Protein AF-A0A969BSC7-F1 (afdb_monomer)

Mean predicted aligned error: 14.36 Å

Secondary structure (DSSP, 8-state):
--------TTTTHHHHHHTT--SSSEEEEEETTEEEEEEEB---HHHHHHHHHHHHTT------S-------------TT-PPS-------

Nearest PDB structures (foldseek):
  3die-assembly1_B  TM=9.247E-01  e=1.707E-02  Staphylococcus aureus
  5hr1-assembly7_G  TM=8.832E-01  e=1.129E-01  Escherichia coli O157:H7
  7q3j-assembly2_B  TM=9.148E-01  e=2.071E-01  synthetic construct
  1v98-assembly2_B-3  TM=8.290E-01  e=1.055E-01  Thermus thermophilus HB8
  6mos-assembly1_A  TM=8.910E-01  e=6.521E-01  Thermosipho africanus TCF52B

Structure (mmCIF, N/CA/C/O backbone):
data_AF-A0A969BSC7-F1
#
_entry.id   AF-A0A969BSC7-F1
#
loop_
_atom_site.group_PDB
_atom_site.id
_atom_site.type_symbol
_atom_site.label_atom_id
_atom_site.label_alt_id
_atom_site.label_comp_id
_atom_site.label_asym_id
_atom_site.label_entity_id
_atom_site.label_seq_id
_atom_site.pdbx_PDB_ins_code
_atom_site.Cartn_x
_atom_site.Cartn_y
_atom_site.Cartn_z
_atom_site.occupancy
_atom_site.B_iso_or_equiv
_atom_site.auth_seq_id
_atom_site.auth_comp_id
_atom_site.auth_asym_id
_atom_site.auth_atom_id
_atom_site.pdbx_PDB_model_num
ATOM 1 N N . MET A 1 1 ? -7.126 -6.033 13.550 1.00 82.31 1 MET A N 1
ATOM 2 C CA . MET A 1 1 ? -5.684 -6.322 13.362 1.00 82.31 1 MET A CA 1
ATOM 3 C C . MET A 1 1 ? -5.266 -5.783 12.003 1.00 82.31 1 MET A C 1
ATOM 5 O O . MET A 1 1 ? -6.072 -5.864 11.085 1.00 82.31 1 MET A O 1
ATOM 9 N N . VAL A 1 2 ? -4.074 -5.198 11.884 1.00 91.56 2 VAL A N 1
ATOM 10 C CA . VAL A 1 2 ? -3.544 -4.664 10.618 1.00 91.56 2 VAL A CA 1
ATOM 11 C C . VAL A 1 2 ? -2.333 -5.497 10.217 1.00 91.56 2 VAL A C 1
ATOM 13 O O . VAL A 1 2 ? -1.480 -5.771 11.058 1.00 91.56 2 VAL A O 1
ATOM 16 N N . TYR A 1 3 ? -2.268 -5.889 8.947 1.00 94.56 3 TYR A N 1
ATOM 17 C CA . TYR A 1 3 ? -1.129 -6.594 8.367 1.00 94.56 3 TYR A CA 1
ATOM 18 C C . TYR A 1 3 ? -0.442 -5.692 7.351 1.00 94.56 3 TYR A C 1
ATOM 20 O O . TYR A 1 3 ? -1.107 -5.029 6.556 1.00 94.56 3 TYR A O 1
ATOM 28 N N . VAL A 1 4 ? 0.888 -5.692 7.370 1.00 95.00 4 VAL A N 1
ATOM 29 C CA . VAL A 1 4 ? 1.714 -4.963 6.407 1.00 95.00 4 VAL A CA 1
ATOM 30 C C . VAL A 1 4 ? 2.576 -5.978 5.675 1.00 95.00 4 VAL A C 1
ATOM 32 O O . VAL A 1 4 ? 3.218 -6.820 6.298 1.00 95.00 4 VAL A O 1
ATOM 35 N N . GLY A 1 5 ? 2.570 -5.906 4.348 1.00 95.50 5 GLY A N 1
ATOM 36 C CA . GLY A 1 5 ? 3.339 -6.793 3.488 1.00 95.50 5 GLY A CA 1
ATOM 37 C C . GLY A 1 5 ? 3.990 -6.017 2.355 1.00 95.50 5 GLY A C 1
ATOM 38 O O . G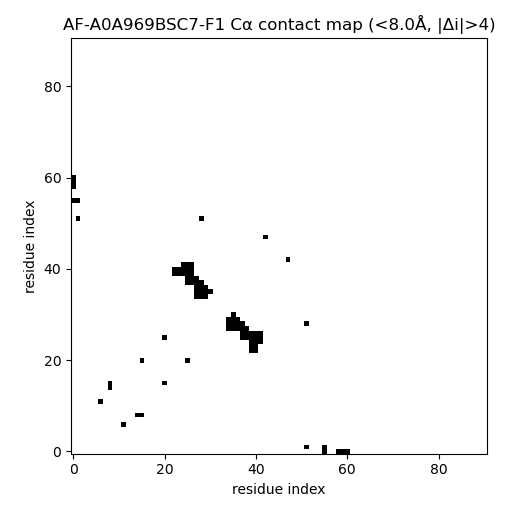LY A 1 5 ? 3.468 -4.999 1.903 1.00 95.50 5 GLY A O 1
ATOM 39 N N . LYS A 1 6 ? 5.132 -6.522 1.890 1.00 95.75 6 LYS A N 1
ATOM 40 C CA . LYS A 1 6 ? 5.794 -6.065 0.669 1.00 95.75 6 LYS A CA 1
ATOM 41 C C . LYS A 1 6 ? 5.701 -7.177 -0.363 1.00 95.75 6 LYS A C 1
ATOM 43 O O . LYS A 1 6 ? 5.989 -8.327 -0.045 1.00 95.75 6 LYS A O 1
ATOM 48 N N . ILE A 1 7 ? 5.331 -6.820 -1.583 1.00 95.81 7 ILE A N 1
ATOM 49 C CA . ILE A 1 7 ? 5.240 -7.752 -2.704 1.00 95.81 7 ILE A CA 1
ATOM 50 C C . ILE A 1 7 ? 6.280 -7.340 -3.738 1.00 95.81 7 ILE A C 1
ATOM 52 O O . ILE A 1 7 ? 6.349 -6.174 -4.120 1.00 95.81 7 ILE A O 1
ATOM 56 N N . ASP A 1 8 ? 7.085 -8.304 -4.173 1.00 96.12 8 ASP A N 1
ATOM 57 C CA . ASP A 1 8 ? 7.930 -8.161 -5.352 1.00 96.12 8 ASP A CA 1
ATOM 58 C C . ASP A 1 8 ? 7.089 -8.469 -6.598 1.00 96.12 8 ASP A C 1
ATOM 60 O O . ASP A 1 8 ? 6.630 -9.596 -6.800 1.00 96.12 8 ASP A O 1
ATOM 64 N N . ILE A 1 9 ? 6.850 -7.445 -7.416 1.00 94.94 9 ILE A N 1
ATOM 65 C CA . ILE A 1 9 ? 5.992 -7.553 -8.598 1.00 94.94 9 ILE A CA 1
ATOM 66 C C . ILE A 1 9 ? 6.664 -8.280 -9.766 1.00 94.94 9 ILE A C 1
ATOM 68 O O . ILE A 1 9 ? 5.959 -8.762 -10.651 1.00 94.94 9 ILE A O 1
ATOM 72 N N . GLU A 1 10 ? 7.995 -8.385 -9.773 1.00 93.56 10 GLU A N 1
ATOM 73 C CA . GLU A 1 10 ? 8.718 -9.138 -10.800 1.00 93.56 10 GLU A CA 1
ATOM 74 C C . GLU A 1 10 ? 8.503 -10.639 -10.592 1.00 93.56 10 GLU A C 1
ATOM 76 O O . GLU A 1 10 ? 8.276 -11.381 -11.548 1.00 93.56 10 GLU A O 1
ATOM 81 N N . GLN A 1 11 ? 8.475 -11.071 -9.329 1.00 97.31 11 GLN A N 1
ATOM 82 C CA . GLN A 1 11 ? 8.187 -12.456 -8.948 1.00 97.31 11 GLN A CA 1
ATOM 83 C C . GLN A 1 11 ? 6.683 -12.773 -8.967 1.00 97.31 11 GLN A C 1
ATOM 85 O O . GLN A 1 11 ? 6.293 -13.906 -9.237 1.00 97.31 11 GLN A O 1
ATOM 90 N N . ALA A 1 12 ? 5.825 -11.779 -8.725 1.00 95.56 12 ALA A N 1
ATOM 91 C CA . ALA A 1 12 ? 4.368 -11.922 -8.695 1.00 95.56 12 ALA A CA 1
ATOM 92 C C . ALA A 1 12 ? 3.685 -11.265 -9.912 1.00 95.56 12 ALA A C 1
ATOM 94 O O . ALA A 1 12 ? 2.716 -10.515 -9.769 1.00 95.56 12 ALA A O 1
ATOM 95 N N . ARG A 1 13 ? 4.180 -11.541 -11.125 1.00 95.06 13 ARG A N 1
ATOM 96 C CA . ARG A 1 13 ? 3.751 -10.849 -12.355 1.00 95.06 13 ARG A CA 1
ATOM 97 C C . ARG A 1 13 ? 2.246 -10.926 -12.625 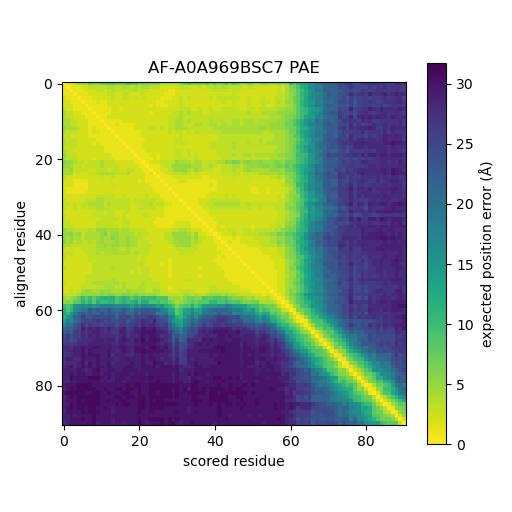1.00 95.06 13 ARG A C 1
ATOM 99 O O . ARG A 1 13 ? 1.643 -9.922 -12.995 1.00 95.06 13 ARG A O 1
ATOM 106 N N . GLU A 1 14 ? 1.630 -12.092 -12.439 1.00 96.62 14 GLU A N 1
ATOM 107 C CA . GLU A 1 14 ? 0.183 -12.268 -12.645 1.00 96.62 14 GLU A CA 1
ATOM 108 C C . GLU A 1 14 ? -0.633 -11.392 -11.694 1.00 96.62 14 GLU A C 1
ATOM 110 O O . GLU A 1 14 ? -1.574 -10.721 -12.119 1.00 96.62 14 GLU A O 1
ATOM 115 N N . LEU A 1 15 ? -0.223 -11.330 -10.424 1.00 94.81 15 LEU A N 1
ATOM 116 C CA . LEU A 1 15 ? -0.841 -10.462 -9.430 1.00 94.81 15 LEU A CA 1
ATOM 117 C C . LEU A 1 15 ? -0.661 -8.992 -9.814 1.00 94.81 15 LEU A C 1
ATOM 119 O O . LEU A 1 15 ? -1.624 -8.234 -9.759 1.00 94.81 15 LEU A O 1
ATOM 123 N N . ALA A 1 16 ? 0.537 -8.590 -10.240 1.00 94.62 16 ALA A N 1
ATOM 124 C CA . ALA A 1 16 ? 0.811 -7.219 -10.657 1.00 94.62 16 ALA A CA 1
ATOM 125 C C . ALA A 1 16 ? -0.085 -6.785 -11.830 1.00 94.62 16 ALA A C 1
ATOM 127 O O . ALA A 1 16 ? -0.661 -5.699 -11.788 1.00 94.62 16 ALA A O 1
ATOM 128 N N . VAL A 1 17 ? -0.277 -7.655 -12.831 1.00 95.75 17 VAL A N 1
ATOM 129 C CA . VAL A 1 17 ? -1.184 -7.405 -13.965 1.00 95.75 17 VAL A CA 1
ATOM 130 C C . VAL A 1 17 ? -2.642 -7.367 -13.514 1.00 95.75 17 VAL A C 1
ATOM 132 O O . VAL A 1 17 ? -3.342 -6.405 -13.820 1.00 95.75 17 VAL A O 1
ATOM 135 N N . ALA A 1 18 ? -3.101 -8.366 -12.754 1.00 95.88 18 ALA A N 1
ATOM 136 C CA . ALA A 1 18 ? -4.483 -8.442 -12.272 1.00 95.88 18 ALA A CA 1
ATOM 137 C C . ALA A 1 18 ? -4.859 -7.239 -11.396 1.00 95.88 18 ALA A C 1
ATOM 139 O O . ALA A 1 18 ? -5.994 -6.769 -11.407 1.00 95.88 18 ALA A O 1
ATOM 140 N N . GLN A 1 19 ? -3.888 -6.722 -10.650 1.00 94.69 19 GLN A N 1
ATOM 141 C CA . GLN A 1 19 ? -4.042 -5.550 -9.806 1.00 94.69 19 GLN A CA 1
ATOM 142 C C . GLN A 1 19 ? -3.777 -4.239 -10.570 1.00 94.69 19 GLN A C 1
ATOM 144 O O . GLN A 1 19 ? -4.008 -3.159 -10.027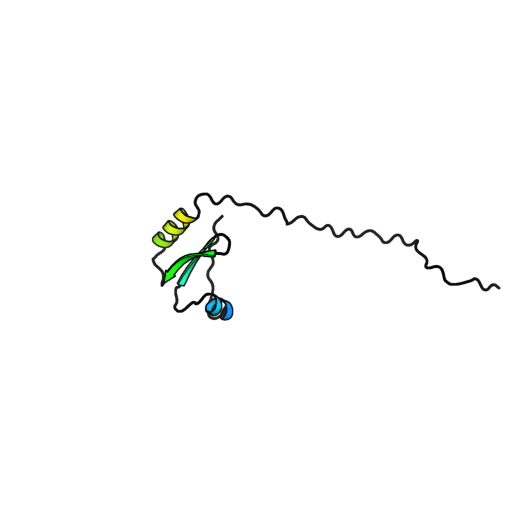 1.00 94.69 19 GLN A O 1
ATOM 149 N N . GLY A 1 20 ? -3.321 -4.283 -11.822 1.00 94.69 20 GLY A N 1
ATOM 150 C CA . GLY A 1 20 ? -3.031 -3.091 -12.620 1.00 94.69 20 GLY A CA 1
ATOM 151 C C . GLY A 1 20 ? -1.918 -2.231 -12.018 1.00 94.69 20 GLY A C 1
ATOM 152 O O . GLY A 1 20 ? -2.073 -1.018 -11.900 1.00 94.69 20 GLY A O 1
ATOM 153 N N . VAL A 1 21 ? -0.835 -2.850 -11.546 1.00 94.50 21 VAL A N 1
ATOM 154 C CA . VAL A 1 21 ? 0.373 -2.128 -11.122 1.00 94.50 21 VAL A CA 1
ATOM 155 C C . VAL A 1 21 ? 1.073 -1.595 -12.371 1.00 94.50 21 VAL A C 1
ATOM 157 O O . VAL A 1 21 ? 1.464 -2.369 -13.242 1.00 94.50 21 VAL A O 1
ATOM 160 N N . SER A 1 22 ? 1.214 -0.273 -12.470 1.00 91.56 22 SER A N 1
ATOM 161 C CA . SER A 1 22 ? 1.816 0.405 -13.627 1.00 91.56 22 SER A CA 1
ATOM 162 C C . SER A 1 22 ? 3.166 1.056 -13.324 1.00 91.56 22 SER A C 1
ATOM 164 O O . SER A 1 22 ? 3.934 1.330 -14.245 1.00 91.56 22 SER A O 1
ATOM 166 N N . SER A 1 23 ? 3.474 1.295 -12.050 1.00 91.88 23 SER A N 1
ATOM 167 C CA . SER A 1 23 ? 4.732 1.877 -11.592 1.00 91.88 23 SER A CA 1
ATOM 168 C C . SER A 1 23 ? 5.075 1.385 -10.187 1.00 91.88 23 SER A C 1
ATOM 170 O O . SER A 1 23 ? 4.228 0.840 -9.481 1.00 91.88 23 SER A O 1
ATOM 172 N N . ILE A 1 24 ? 6.335 1.564 -9.790 1.00 93.00 24 ILE A N 1
ATOM 173 C CA . ILE A 1 24 ? 6.803 1.310 -8.427 1.00 93.00 24 ILE A CA 1
ATOM 174 C C . ILE A 1 24 ? 7.482 2.565 -7.860 1.00 93.00 24 ILE A C 1
ATOM 176 O O . ILE A 1 24 ? 8.140 3.284 -8.617 1.00 93.00 24 ILE A O 1
ATOM 180 N N . PRO A 1 25 ? 7.373 2.822 -6.544 1.00 93.44 25 PRO A N 1
ATOM 181 C CA . PRO A 1 25 ? 6.543 2.093 -5.574 1.00 93.44 25 PRO A CA 1
ATOM 182 C C . PRO A 1 25 ? 5.029 2.347 -5.763 1.00 93.44 25 PRO A C 1
ATOM 184 O O . PRO A 1 25 ? 4.629 3.428 -6.175 1.00 93.44 25 PRO A O 1
ATOM 187 N N . ASP A 1 26 ? 4.190 1.355 -5.450 1.00 94.44 26 ASP A N 1
ATOM 188 C CA . ASP A 1 26 ? 2.715 1.433 -5.451 1.00 94.44 26 ASP A CA 1
ATOM 189 C C . ASP A 1 26 ? 2.230 0.871 -4.109 1.00 94.44 26 ASP A C 1
ATOM 191 O O . ASP A 1 26 ? 2.468 -0.301 -3.798 1.00 94.44 26 ASP A O 1
ATOM 195 N N . VAL A 1 27 ? 1.628 1.719 -3.272 1.00 96.56 27 VAL A N 1
ATOM 196 C CA . VAL A 1 27 ? 1.157 1.336 -1.933 1.00 96.56 27 VAL A CA 1
ATOM 197 C C . VAL A 1 27 ? -0.357 1.252 -1.951 1.00 96.56 27 VAL A C 1
ATOM 199 O O . VAL A 1 27 ? -1.038 2.193 -2.350 1.00 96.56 27 VAL A O 1
ATOM 202 N N . ARG A 1 28 ? -0.906 0.133 -1.480 1.00 96.00 28 ARG A N 1
ATOM 203 C CA . ARG A 1 28 ? -2.347 -0.135 -1.516 1.00 96.00 28 ARG A CA 1
ATOM 204 C C . ARG A 1 28 ? -2.838 -0.613 -0.170 1.00 96.00 28 ARG A C 1
ATOM 206 O O . ARG A 1 28 ? -2.171 -1.414 0.482 1.00 96.00 28 ARG A O 1
ATOM 213 N N . ILE A 1 29 ? -4.029 -0.162 0.205 1.00 96.12 29 ILE A N 1
ATOM 214 C CA . ILE A 1 29 ? -4.695 -0.582 1.434 1.00 96.12 29 ILE A CA 1
ATOM 215 C C . ILE A 1 29 ? -5.936 -1.377 1.052 1.00 96.12 29 ILE A C 1
ATOM 217 O O . ILE A 1 29 ? -6.783 -0.906 0.288 1.00 96.12 29 ILE A O 1
ATOM 221 N N . TYR A 1 30 ? -6.036 -2.583 1.603 1.00 95.56 30 TYR A N 1
ATOM 222 C CA . TYR A 1 30 ? -7.182 -3.463 1.430 1.00 95.56 30 TYR A CA 1
ATOM 223 C C . TYR A 1 30 ? -7.910 -3.642 2.760 1.00 95.56 30 TYR A C 1
ATOM 225 O O . TYR A 1 30 ? -7.279 -3.761 3.811 1.00 95.56 30 TYR A O 1
ATOM 233 N N . LYS A 1 31 ? -9.238 -3.685 2.701 1.00 93.12 31 LYS A N 1
ATOM 234 C CA . LYS A 1 31 ? -10.126 -4.002 3.819 1.00 93.12 31 LYS A CA 1
ATOM 235 C C . LYS A 1 31 ? -11.225 -4.920 3.298 1.00 93.12 31 LYS A C 1
ATOM 237 O O . LYS A 1 31 ? -11.788 -4.650 2.243 1.00 93.12 31 LYS A O 1
ATOM 242 N N . ASP A 1 32 ? -11.464 -6.030 3.992 1.00 91.25 32 ASP A N 1
ATOM 243 C CA . ASP A 1 32 ? -12.488 -7.024 3.636 1.00 91.25 32 ASP A CA 1
ATOM 244 C C . ASP A 1 32 ? -12.392 -7.502 2.170 1.00 91.25 32 ASP A C 1
ATOM 246 O O . ASP A 1 32 ? -13.380 -7.649 1.457 1.00 91.25 32 ASP A O 1
ATOM 250 N N . GLY A 1 33 ? -11.154 -7.697 1.694 1.00 92.06 33 GLY A N 1
ATOM 251 C CA . GLY A 1 33 ? -10.851 -8.125 0.323 1.00 92.06 33 GLY A CA 1
ATOM 252 C C . GLY A 1 33 ? -10.965 -7.032 -0.747 1.00 92.06 33 GLY A C 1
ATOM 253 O O . GLY A 1 33 ? -10.647 -7.287 -1.906 1.00 92.06 33 GLY A O 1
ATOM 254 N N . GLN A 1 34 ? -11.367 -5.811 -0.386 1.00 93.69 34 GLN A N 1
ATOM 255 C CA . GLN A 1 34 ? -11.528 -4.692 -1.313 1.00 93.69 34 GLN A CA 1
ATOM 256 C C . GLN A 1 34 ? -10.436 -3.640 -1.129 1.00 93.69 34 GLN A C 1
ATOM 258 O O . GLN A 1 34 ? -10.040 -3.325 -0.008 1.00 93.69 34 GLN A O 1
ATOM 263 N N . ARG A 1 35 ? -9.949 -3.066 -2.235 1.00 95.56 35 ARG A N 1
ATOM 264 C CA . ARG A 1 35 ? -9.000 -1.946 -2.198 1.00 95.56 35 ARG A CA 1
ATOM 265 C C . ARG A 1 35 ? -9.742 -0.675 -1.790 1.00 95.56 35 ARG A C 1
ATOM 267 O O . ARG A 1 35 ? -10.608 -0.216 -2.528 1.00 95.56 35 ARG A O 1
ATOM 274 N N . VAL A 1 36 ? -9.380 -0.114 -0.643 1.00 96.50 36 VAL A N 1
ATOM 275 C CA . VAL A 1 36 ? -10.020 1.084 -0.073 1.00 96.50 36 VAL A CA 1
ATOM 276 C C . VAL A 1 36 ? -9.173 2.342 -0.224 1.00 96.50 36 VAL A C 1
ATOM 278 O O . VAL A 1 36 ? -9.710 3.441 -0.143 1.00 96.50 36 VAL A O 1
ATOM 281 N N . ASP A 1 37 ? -7.868 2.195 -0.457 1.00 95.75 37 ASP A N 1
ATOM 282 C CA . ASP A 1 37 ? -6.975 3.323 -0.723 1.00 95.75 37 AS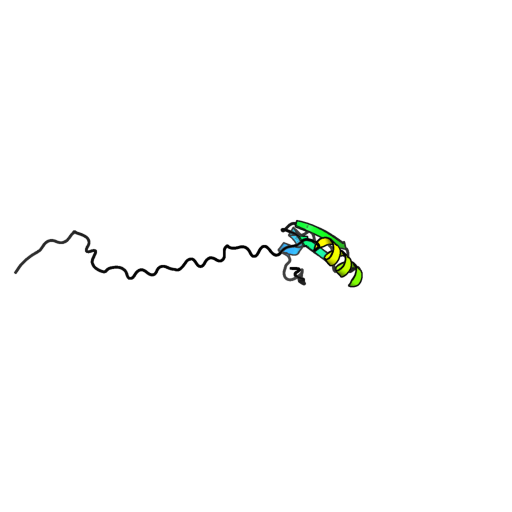P A CA 1
ATOM 283 C C . ASP A 1 37 ? -5.775 2.895 -1.584 1.00 95.75 37 ASP A C 1
ATOM 285 O O . ASP A 1 37 ? -5.410 1.711 -1.630 1.00 95.75 37 ASP A O 1
ATOM 289 N N . GLN A 1 38 ? -5.166 3.864 -2.266 1.00 95.44 38 GLN A N 1
ATOM 290 C CA . GLN A 1 38 ? -3.971 3.681 -3.082 1.00 95.44 38 GLN A CA 1
ATOM 291 C C . GLN A 1 38 ? -3.140 4.963 -3.133 1.00 95.44 38 GLN A C 1
ATOM 293 O O . GLN A 1 38 ? -3.655 6.051 -3.384 1.00 95.44 38 GLN A O 1
ATOM 298 N N . PHE A 1 39 ? -1.827 4.799 -3.016 1.00 94.56 39 PHE A N 1
ATOM 299 C CA . PHE A 1 39 ? -0.845 5.828 -3.306 1.00 94.56 39 PHE A CA 1
ATOM 300 C C . PHE A 1 39 ? -0.041 5.431 -4.542 1.00 94.56 39 PHE A C 1
ATOM 302 O O . PHE A 1 39 ? 0.577 4.365 -4.586 1.00 94.56 39 PHE A O 1
ATOM 309 N N . LEU A 1 40 ? -0.050 6.306 -5.548 1.00 89.94 40 LEU A N 1
ATOM 310 C CA . LEU A 1 40 ? 0.863 6.216 -6.681 1.00 89.94 40 LEU A CA 1
ATOM 311 C C . LEU A 1 40 ? 2.206 6.800 -6.233 1.00 89.94 40 LEU A C 1
ATOM 313 O O . LEU A 1 40 ? 2.316 8.008 -6.028 1.00 89.94 40 LEU A O 1
ATOM 317 N N . GLY A 1 41 ? 3.210 5.949 -6.042 1.00 90.88 41 GLY A N 1
ATOM 318 C CA . GLY A 1 41 ? 4.442 6.325 -5.353 1.00 90.88 41 GLY A CA 1
ATOM 319 C C . GLY A 1 41 ? 4.375 6.087 -3.842 1.00 90.88 41 GLY A C 1
ATOM 320 O O . GLY A 1 41 ? 3.389 5.590 -3.295 1.00 90.88 41 GLY A O 1
ATOM 321 N N . PHE A 1 42 ? 5.457 6.452 -3.151 1.00 92.00 42 PHE A N 1
ATOM 322 C CA . PHE A 1 42 ? 5.543 6.368 -1.698 1.00 92.00 42 PHE A CA 1
ATOM 323 C C . PHE A 1 42 ? 5.365 7.769 -1.101 1.00 92.00 42 PHE A C 1
ATOM 325 O O . PHE A 1 42 ? 6.233 8.617 -1.308 1.00 92.00 42 PHE A O 1
ATOM 332 N N . PRO A 1 43 ? 4.268 8.031 -0.369 1.00 92.31 43 PRO A N 1
ATOM 333 C CA . PRO A 1 43 ? 3.975 9.358 0.174 1.00 92.31 43 PRO A CA 1
ATOM 334 C C . PRO A 1 43 ? 4.772 9.682 1.450 1.00 92.31 43 PRO A C 1
ATOM 336 O O . PRO A 1 43 ? 4.632 10.775 1.989 1.00 92.31 43 PRO A O 1
ATOM 339 N N . GLY A 1 44 ? 5.583 8.743 1.947 1.00 96.00 44 GLY A N 1
ATOM 340 C CA . GLY A 1 44 ? 6.207 8.813 3.266 1.00 96.00 44 GLY A CA 1
ATOM 341 C C . GLY A 1 44 ? 5.455 7.984 4.308 1.00 96.00 44 GLY A C 1
ATOM 342 O O . GLY A 1 44 ? 4.290 7.628 4.129 1.00 96.00 44 GLY A O 1
ATOM 343 N N . GLU A 1 45 ? 6.145 7.650 5.396 1.00 95.69 45 GLU A N 1
ATOM 344 C CA . GLU A 1 45 ? 5.626 6.774 6.450 1.00 95.69 45 GLU A CA 1
ATOM 345 C C . GLU A 1 45 ? 4.417 7.386 7.169 1.00 95.69 45 GLU A C 1
ATOM 347 O O . GLU A 1 45 ? 3.386 6.726 7.291 1.00 95.69 45 GLU A O 1
ATOM 352 N N . ASP A 1 46 ? 4.503 8.663 7.549 1.00 97.25 46 ASP A N 1
ATOM 353 C CA . ASP A 1 46 ? 3.451 9.361 8.298 1.00 97.25 46 ASP A CA 1
ATOM 354 C C . ASP A 1 46 ? 2.103 9.338 7.571 1.00 97.25 46 ASP A C 1
ATOM 356 O O . ASP A 1 46 ? 1.072 9.030 8.167 1.00 97.25 46 ASP A O 1
ATOM 360 N N . ALA A 1 47 ? 2.113 9.580 6.257 1.00 95.25 47 ALA A N 1
ATOM 361 C CA . ALA A 1 47 ? 0.906 9.564 5.436 1.00 95.25 47 ALA A CA 1
ATOM 362 C C . ALA A 1 47 ? 0.267 8.164 5.372 1.00 95.25 47 ALA A C 1
ATOM 364 O O . ALA A 1 47 ? -0.958 8.025 5.398 1.00 95.25 47 ALA A O 1
ATOM 365 N N . VAL A 1 48 ? 1.086 7.109 5.309 1.00 95.56 48 VAL A N 1
ATOM 366 C CA . VAL A 1 48 ? 0.594 5.724 5.322 1.00 95.56 48 VAL A CA 1
ATOM 367 C C . VAL A 1 48 ? 0.023 5.374 6.698 1.00 95.56 48 VAL A C 1
ATOM 369 O O . VAL A 1 48 ? -1.069 4.805 6.782 1.00 95.56 48 VAL A O 1
ATOM 372 N N . LEU A 1 49 ? 0.717 5.746 7.777 1.00 95.44 49 LEU A N 1
ATOM 373 C CA . LEU A 1 49 ? 0.272 5.507 9.150 1.00 95.44 49 LEU A CA 1
ATOM 374 C C . LEU A 1 49 ? -1.033 6.242 9.472 1.00 95.44 49 LEU A C 1
ATOM 376 O O . LEU A 1 49 ? -1.927 5.654 10.083 1.00 95.44 49 LEU A O 1
ATOM 380 N N . GLU A 1 50 ? -1.185 7.487 9.018 1.00 96.25 50 GLU A N 1
ATOM 381 C CA . GLU A 1 50 ? -2.419 8.258 9.180 1.00 96.25 50 GLU A CA 1
ATOM 382 C C . GLU A 1 50 ? -3.606 7.546 8.515 1.00 96.25 50 GLU A C 1
ATOM 384 O O . GLU A 1 50 ? -4.651 7.345 9.144 1.00 96.25 50 GLU A O 1
ATOM 389 N N . LYS A 1 51 ? -3.441 7.076 7.270 1.00 95.44 51 LYS A N 1
ATOM 390 C CA . LYS A 1 51 ? -4.490 6.311 6.579 1.00 95.44 51 LYS A CA 1
ATOM 391 C C . LYS A 1 51 ? -4.835 5.019 7.298 1.00 95.44 51 LYS A C 1
ATOM 393 O O . LYS A 1 51 ? -6.017 4.727 7.484 1.00 95.44 51 LYS A O 1
ATOM 398 N N . ILE A 1 52 ? -3.830 4.256 7.725 1.00 94.81 52 ILE A N 1
ATOM 399 C CA . ILE A 1 52 ? -4.046 3.015 8.476 1.00 94.81 52 ILE A CA 1
ATOM 400 C C . ILE A 1 52 ? -4.817 3.308 9.765 1.00 94.81 52 ILE A C 1
ATOM 402 O O . ILE A 1 52 ? -5.794 2.617 10.054 1.00 94.81 52 ILE A O 1
ATOM 406 N N . SER A 1 53 ? -4.436 4.347 10.513 1.00 94.69 53 SER A N 1
ATOM 407 C CA . SER A 1 53 ? -5.131 4.779 11.730 1.00 94.69 53 SER A CA 1
ATOM 408 C C . SER A 1 53 ? -6.608 5.056 11.454 1.00 94.69 53 SER A C 1
ATOM 410 O O . SER A 1 53 ? -7.479 4.461 12.086 1.00 94.69 53 SER A O 1
ATOM 412 N N . ILE A 1 54 ? -6.910 5.870 10.440 1.00 94.62 54 ILE A N 1
ATOM 413 C CA . ILE A 1 54 ? -8.283 6.238 10.077 1.00 94.62 54 ILE A CA 1
ATOM 414 C C . ILE A 1 54 ? -9.114 5.013 9.678 1.00 94.62 54 ILE A C 1
ATOM 416 O O . ILE A 1 54 ? -10.247 4.878 10.151 1.00 94.62 54 ILE A O 1
ATOM 420 N N . LEU A 1 55 ? -8.562 4.144 8.824 1.00 93.50 55 LEU A N 1
ATOM 421 C CA . LEU A 1 55 ? -9.259 3.005 8.213 1.00 93.50 55 LEU A CA 1
ATOM 422 C C . LEU A 1 55 ? -9.404 1.798 9.152 1.00 93.50 55 LEU A C 1
ATOM 424 O O . LEU A 1 55 ? -10.334 0.996 8.992 1.00 93.50 55 LEU A O 1
ATOM 428 N N . SER A 1 56 ? -8.502 1.676 10.130 1.00 92.31 56 SER A N 1
ATOM 429 C CA . SER A 1 56 ? -8.509 0.594 11.119 1.00 92.31 56 SER A CA 1
ATOM 430 C C . SER A 1 56 ? -9.434 0.840 12.312 1.00 92.31 56 SER A C 1
ATOM 432 O O . SER A 1 56 ? -9.698 -0.089 13.081 1.00 92.31 56 SER A O 1
ATOM 434 N N . ARG A 1 57 ? -9.996 2.049 12.448 1.00 91.50 57 ARG A N 1
ATOM 435 C CA . ARG A 1 57 ? -11.000 2.346 13.479 1.00 91.50 57 ARG A CA 1
ATOM 436 C C . ARG A 1 57 ? -12.192 1.397 13.373 1.00 91.50 57 ARG A C 1
ATOM 438 O O . ARG A 1 57 ? -12.754 1.194 12.299 1.00 91.50 57 ARG A O 1
ATOM 445 N N . GLY A 1 58 ? -12.573 0.823 14.512 1.00 83.56 58 GLY A N 1
ATOM 446 C CA . GLY A 1 58 ? -13.707 -0.097 14.613 1.00 83.56 58 GLY A CA 1
ATOM 447 C C . GLY A 1 58 ? -13.464 -1.491 14.026 1.00 83.56 58 GLY A C 1
ATOM 448 O O . GLY A 1 58 ? -14.396 -2.290 14.012 1.00 83.56 58 GLY A O 1
ATOM 449 N N . ILE A 1 59 ? -12.246 -1.820 13.568 1.00 83.81 59 ILE A N 1
ATOM 450 C CA . ILE A 1 59 ? -11.914 -3.195 13.174 1.00 83.81 59 ILE A CA 1
ATOM 451 C C . ILE A 1 59 ? -11.790 -4.046 14.439 1.00 83.81 59 ILE A C 1
ATOM 453 O O . ILE A 1 59 ? -10.740 -4.087 15.086 1.00 83.81 59 ILE A O 1
ATOM 457 N N . THR A 1 60 ? -12.866 -4.756 14.761 1.00 69.19 60 THR A N 1
ATOM 458 C CA . THR A 1 60 ? -12.843 -5.855 15.727 1.00 69.19 60 THR A CA 1
ATOM 459 C C . THR A 1 60 ? -12.375 -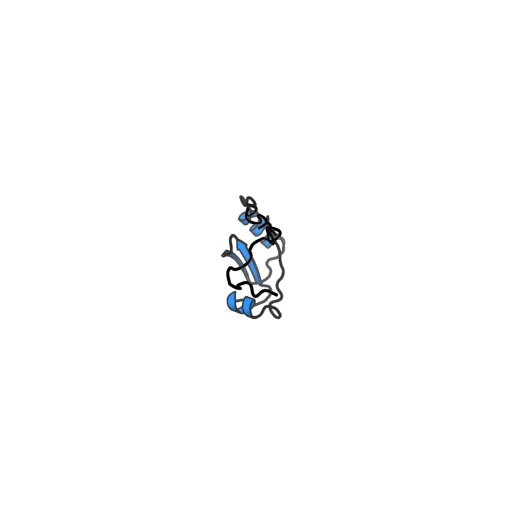7.100 14.987 1.00 69.19 60 THR A C 1
ATOM 461 O O . THR A 1 60 ? -12.866 -7.401 13.903 1.00 69.19 60 THR A O 1
ATOM 464 N N . ALA A 1 61 ? -11.369 -7.793 15.519 1.00 62.56 61 ALA A N 1
ATOM 465 C CA . ALA A 1 61 ? -10.931 -9.054 14.938 1.00 62.56 61 ALA A CA 1
ATOM 466 C C . ALA A 1 61 ? -12.016 -10.107 15.189 1.00 62.56 61 ALA A C 1
ATOM 468 O O . ALA A 1 61 ? -12.064 -10.705 16.261 1.00 62.56 61 ALA A O 1
ATOM 469 N N . GLU A 1 62 ? -12.887 -10.335 14.211 1.00 57.41 62 GLU A N 1
ATOM 470 C CA . GLU A 1 62 ? -13.631 -11.584 14.151 1.00 57.41 62 GLU A CA 1
ATOM 471 C C . GLU A 1 62 ? -12.620 -12.668 13.790 1.00 57.41 62 GLU A C 1
ATOM 473 O O . GLU A 1 62 ? -12.183 -12.795 12.647 1.00 57.41 62 GLU A O 1
ATOM 478 N N . ILE A 1 63 ? -12.158 -13.402 14.802 1.00 61.84 63 ILE A N 1
ATOM 479 C CA . ILE A 1 63 ? -11.429 -14.643 14.570 1.00 61.84 63 ILE A CA 1
ATOM 480 C C . ILE A 1 63 ? -12.442 -15.561 13.879 1.00 61.84 63 ILE A C 1
ATOM 482 O O . ILE A 1 63 ? -13.466 -15.865 14.499 1.00 61.84 63 ILE A O 1
ATOM 486 N N . PRO A 1 64 ? -12.227 -15.988 12.622 1.00 54.75 64 PRO A N 1
ATOM 487 C CA . PRO A 1 64 ? -13.151 -16.907 11.983 1.00 54.75 64 PRO A CA 1
ATOM 488 C C . PRO A 1 64 ? -13.197 -18.188 12.820 1.00 54.75 64 PRO A C 1
ATOM 490 O O . PRO A 1 64 ? -12.226 -18.942 12.885 1.00 54.75 64 PRO A O 1
ATOM 493 N N . ALA A 1 65 ? -14.333 -18.441 13.469 1.00 54.09 65 ALA A N 1
ATOM 494 C CA . ALA A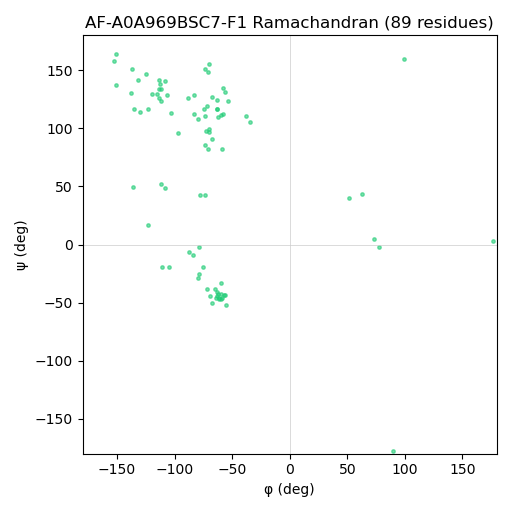 1 65 ? -14.607 -19.633 14.269 1.00 54.09 65 ALA A CA 1
ATOM 495 C C . ALA A 1 65 ? -14.838 -20.880 13.390 1.00 54.09 65 ALA A C 1
ATOM 497 O O . ALA A 1 65 ? -15.734 -21.676 13.647 1.00 54.09 65 ALA A O 1
ATOM 498 N N . THR A 1 66 ? -14.027 -21.058 12.343 1.00 46.06 66 THR A N 1
ATOM 499 C CA . THR A 1 66 ? -14.057 -22.249 11.481 1.00 46.06 66 THR A CA 1
ATOM 500 C C . THR A 1 66 ? -12.643 -22.739 11.178 1.00 46.06 66 THR A C 1
ATOM 502 O O . THR A 1 66 ? -12.270 -23.007 10.045 1.00 46.06 66 THR A O 1
ATOM 505 N N . ALA A 1 67 ? -11.843 -22.878 12.229 1.00 48.94 67 ALA A N 1
ATOM 506 C CA . ALA A 1 67 ? -10.846 -23.939 12.302 1.00 48.94 67 ALA A CA 1
ATOM 507 C C . ALA A 1 67 ? -11.284 -24.913 13.406 1.00 48.94 67 ALA A C 1
ATOM 509 O O . ALA A 1 67 ? -10.553 -25.184 14.354 1.00 48.94 67 ALA A O 1
ATOM 510 N N . GLN A 1 68 ? -12.535 -25.385 13.328 1.00 43.97 68 GLN A N 1
ATOM 511 C CA . GLN A 1 68 ? -12.925 -26.586 14.051 1.00 43.97 68 GLN A CA 1
ATOM 512 C C . GLN A 1 68 ? -12.296 -27.764 13.319 1.00 43.97 68 GLN A C 1
ATOM 514 O O . GLN A 1 68 ? -12.649 -28.082 12.186 1.00 43.97 68 GLN A O 1
ATOM 519 N N . SER A 1 69 ? -11.320 -28.360 13.988 1.00 51.88 69 SER A N 1
ATOM 520 C CA . SER A 1 69 ? -10.728 -29.651 13.703 1.00 51.88 69 SER A CA 1
ATOM 521 C C . SER A 1 69 ? -11.802 -30.639 13.243 1.00 51.88 69 SER A C 1
ATOM 523 O O . SER A 1 69 ? -12.624 -31.081 14.045 1.00 51.88 69 SER A O 1
ATOM 525 N N . THR A 1 70 ? -11.793 -31.032 11.968 1.00 39.84 70 THR A N 1
ATOM 526 C CA . THR A 1 70 ? -12.389 -32.312 11.586 1.00 39.84 70 THR A CA 1
ATOM 527 C C . THR A 1 70 ? -11.432 -33.386 12.069 1.00 39.84 70 THR A C 1
ATOM 529 O O . THR A 1 70 ? -10.514 -33.808 11.364 1.00 39.84 70 THR A O 1
ATOM 532 N N . ASP A 1 71 ? -11.632 -33.730 13.338 1.00 48.38 71 ASP A N 1
ATOM 533 C CA . ASP A 1 71 ? -11.274 -34.990 13.958 1.00 48.38 71 ASP A CA 1
ATOM 534 C C . ASP A 1 71 ? -11.456 -36.097 12.917 1.00 48.38 71 ASP A C 1
ATOM 536 O O . ASP A 1 71 ? -12.573 -36.437 12.514 1.00 48.38 71 ASP A O 1
ATOM 540 N N . SER A 1 72 ? -10.337 -36.597 12.394 1.00 50.69 72 SER A N 1
ATOM 541 C CA . SER A 1 72 ? -10.350 -37.835 11.638 1.00 50.69 72 SER A CA 1
ATOM 542 C C . SER A 1 72 ? -10.695 -38.903 12.655 1.00 50.69 72 SER A C 1
ATOM 544 O O . SER A 1 72 ? -9.816 -39.440 13.323 1.00 50.69 72 SER A O 1
ATOM 546 N N . SER A 1 73 ? -11.992 -39.166 12.797 1.00 53.25 73 SER A N 1
ATOM 547 C CA . SER A 1 73 ? -12.516 -40.347 13.456 1.00 53.25 73 SER A CA 1
ATOM 548 C C . SER A 1 73 ? -11.968 -41.561 12.705 1.00 53.25 73 SER A C 1
ATOM 550 O O . SER A 1 73 ? -12.611 -42.124 11.820 1.00 53.25 73 SER A O 1
ATOM 552 N N . VAL A 1 74 ? -10.734 -41.951 13.025 1.00 56.97 74 VAL A N 1
ATOM 553 C CA . VAL A 1 74 ? -10.208 -43.276 12.736 1.00 56.97 74 VAL A CA 1
ATOM 554 C C . VAL A 1 74 ? -10.956 -44.190 13.690 1.00 56.97 74 VAL A C 1
ATOM 556 O O . VAL A 1 74 ? -10.492 -44.508 14.782 1.00 56.97 74 VAL A O 1
ATOM 559 N N . ARG A 1 75 ? -12.176 -44.569 13.307 1.00 60.41 75 ARG A N 1
ATOM 560 C CA . ARG A 1 75 ? -12.814 -45.732 13.910 1.00 60.41 75 ARG A CA 1
ATOM 561 C C . ARG A 1 75 ? -11.940 -46.930 13.537 1.00 60.41 75 ARG A C 1
ATOM 563 O O . ARG A 1 75 ? -11.695 -47.125 12.343 1.00 60.41 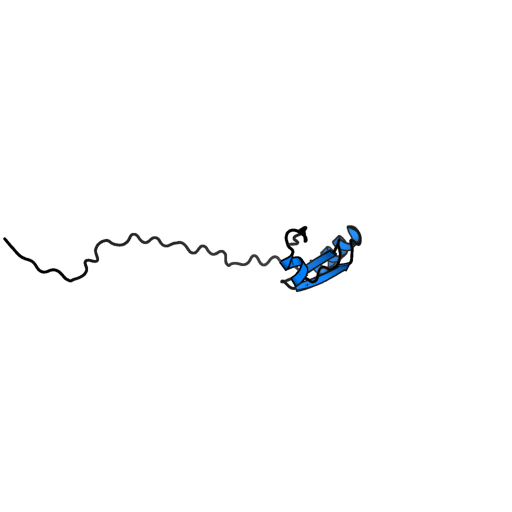75 ARG A O 1
ATOM 570 N N . PRO A 1 76 ? -11.450 -47.727 14.500 1.00 57.88 76 PRO A N 1
ATOM 571 C CA . PRO A 1 76 ? -10.962 -49.057 14.182 1.00 57.88 76 PRO A CA 1
ATOM 572 C C . PRO A 1 76 ? -12.082 -49.768 13.426 1.00 57.88 76 PRO A C 1
ATOM 574 O O . PRO A 1 76 ? -13.215 -49.816 13.896 1.00 57.88 76 PRO A O 1
ATOM 577 N N . LEU A 1 77 ? -11.786 -50.240 12.220 1.00 54.41 77 LEU A N 1
ATOM 578 C CA . LEU A 1 77 ? -12.706 -51.073 11.463 1.00 54.41 77 LEU A CA 1
ATOM 579 C C . LEU A 1 77 ? -13.015 -52.304 12.334 1.00 54.41 77 LEU A C 1
ATOM 581 O O . LEU A 1 7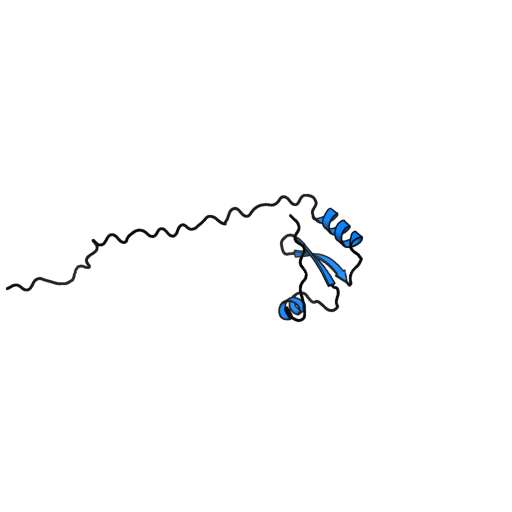7 ? -12.112 -53.104 12.593 1.00 54.41 77 LEU A O 1
ATOM 585 N N . ASP A 1 78 ? -14.250 -52.452 12.818 1.00 60.91 78 ASP A N 1
ATOM 586 C CA . ASP A 1 78 ? -14.670 -53.683 13.480 1.00 60.91 78 ASP A CA 1
ATOM 587 C C . ASP A 1 78 ? -14.583 -54.821 12.460 1.00 60.91 78 ASP A C 1
ATOM 589 O O . ASP A 1 78 ? -15.329 -54.903 11.486 1.00 60.91 78 ASP A O 1
ATOM 593 N N . LYS A 1 79 ? -13.609 -55.704 12.671 1.00 57.41 79 LYS A N 1
ATOM 594 C CA . LYS A 1 79 ? -13.220 -56.789 11.764 1.00 57.41 79 LYS A CA 1
ATOM 595 C C . LYS A 1 79 ? -14.182 -57.984 11.841 1.00 57.41 79 LYS A C 1
ATOM 597 O O . LYS A 1 79 ? -13.734 -59.124 11.879 1.00 57.41 79 LYS A O 1
ATOM 602 N N . ASN A 1 80 ? -15.489 -57.722 11.890 1.00 59.72 80 ASN A N 1
ATOM 603 C CA . ASN A 1 80 ? -16.544 -58.740 11.963 1.00 59.72 80 ASN A CA 1
ATOM 604 C C . ASN A 1 80 ? -17.577 -58.656 10.827 1.00 59.72 80 ASN A C 1
ATOM 606 O O . ASN A 1 80 ? -18.630 -59.287 10.893 1.00 59.72 80 ASN A O 1
ATOM 610 N N . GLU A 1 81 ? -17.258 -57.951 9.743 1.00 49.59 81 GLU A N 1
ATOM 611 C CA . GLU A 1 81 ? -18.027 -58.010 8.501 1.00 49.59 81 GLU A CA 1
ATOM 612 C C . GLU A 1 81 ? -17.373 -59.000 7.524 1.00 49.59 81 GLU A C 1
ATOM 614 O O . GLU A 1 81 ? -16.430 -58.679 6.803 1.00 49.59 81 GLU A O 1
ATOM 619 N N . MET A 1 82 ? -17.868 -60.242 7.510 1.00 63.06 82 MET A N 1
ATOM 620 C CA . MET A 1 82 ? -17.595 -61.194 6.428 1.00 63.06 82 MET A CA 1
ATOM 621 C C . MET A 1 82 ? -18.648 -61.030 5.318 1.00 63.06 82 MET A C 1
ATOM 623 O O . MET A 1 82 ? -19.842 -61.164 5.603 1.00 63.06 82 MET A O 1
ATOM 627 N N . PRO A 1 83 ? -18.264 -60.816 4.044 1.00 60.41 83 PRO A N 1
ATOM 628 C CA . PRO A 1 83 ? -19.211 -60.879 2.939 1.00 60.41 83 PRO A CA 1
ATOM 629 C C . PRO A 1 83 ? -19.711 -62.319 2.743 1.00 60.41 83 PRO A C 1
ATOM 631 O O . PRO A 1 83 ? -18.939 -63.271 2.610 1.00 60.41 83 PRO A O 1
ATOM 634 N N . LYS A 1 84 ? -21.039 -62.476 2.735 1.00 63.91 84 LYS A N 1
ATOM 635 C CA . LYS A 1 84 ? -21.735 -63.739 2.459 1.00 63.91 84 LYS A CA 1
ATOM 636 C C . LYS A 1 84 ? -21.419 -64.187 1.032 1.00 63.91 84 LYS A C 1
ATOM 638 O O . LYS A 1 84 ? -21.805 -63.500 0.091 1.00 63.91 84 LYS A O 1
ATOM 643 N N . GLY A 1 85 ? -20.763 -65.338 0.861 1.00 63.62 85 GLY A N 1
ATOM 644 C CA . GLY A 1 85 ? -20.511 -65.822 -0.498 1.00 63.62 85 GLY A CA 1
ATOM 645 C C . GLY A 1 85 ? -19.698 -67.093 -0.732 1.00 63.62 85 GLY A C 1
ATOM 646 O O . GLY A 1 85 ? -19.510 -67.414 -1.898 1.00 63.62 85 GLY A O 1
ATOM 647 N N . MET A 1 86 ? -19.234 -67.851 0.271 1.00 54.00 86 MET A N 1
ATOM 648 C CA . MET A 1 86 ? -18.553 -69.129 -0.010 1.00 54.00 86 MET A CA 1
ATOM 649 C C . MET A 1 86 ? -19.011 -70.270 0.903 1.00 54.00 86 MET A C 1
ATOM 651 O O . MET A 1 86 ? -18.875 -70.230 2.123 1.00 54.00 86 MET A O 1
ATOM 655 N N . GLN A 1 87 ? -19.605 -71.278 0.259 1.00 65.00 87 GLN A N 1
ATOM 656 C CA . GLN A 1 87 ? -20.136 -72.509 0.837 1.00 65.00 87 GLN A CA 1
ATOM 657 C C . GLN A 1 87 ? -19.023 -73.476 1.268 1.00 65.00 87 GLN A C 1
ATOM 659 O O . GLN A 1 87 ? -17.960 -73.555 0.655 1.00 65.00 87 GLN A O 1
ATOM 664 N N . LYS A 1 88 ? -19.334 -74.276 2.295 1.00 58.03 88 LYS A N 1
ATOM 665 C CA . LYS A 1 88 ? -18.555 -75.432 2.755 1.00 58.03 88 LYS A CA 1
ATOM 666 C C . LYS A 1 88 ? -18.376 -76.468 1.635 1.00 58.03 88 LYS A C 1
ATOM 668 O O . LYS A 1 88 ? -19.361 -76.895 1.038 1.00 58.03 88 LYS A O 1
ATOM 673 N N . ARG A 1 89 ? -17.157 -76.988 1.463 1.00 45.09 89 ARG A N 1
ATOM 674 C CA . ARG A 1 89 ? -16.919 -78.350 0.956 1.00 45.09 89 ARG A CA 1
ATOM 675 C C . ARG A 1 89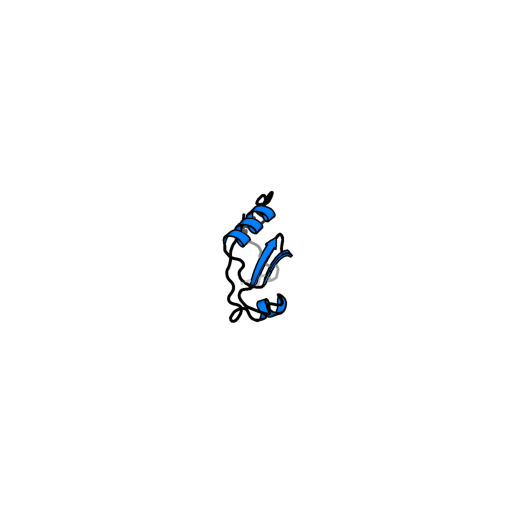 ? -16.086 -79.093 1.988 1.00 45.09 89 ARG A C 1
ATOM 677 O O . ARG A 1 89 ? -14.984 -78.664 2.305 1.00 45.09 89 ARG A O 1
ATOM 684 N N . GLY A 1 90 ? -16.675 -80.145 2.548 1.00 52.78 90 GLY A N 1
ATOM 685 C CA . GLY A 1 90 ? -16.012 -81.024 3.497 1.00 52.78 90 GLY A CA 1
ATOM 686 C C . GLY A 1 90 ? -14.938 -81.883 2.839 1.00 52.78 90 GLY A C 1
ATOM 687 O O . GLY A 1 90 ? -15.009 -82.175 1.643 1.00 52.78 90 GLY A O 1
ATOM 688 N N . LEU A 1 91 ? -13.979 -82.293 3.655 1.00 41.28 91 LEU A N 1
ATOM 689 C CA . LEU A 1 91 ? -13.783 -83.693 4.009 1.00 41.28 91 LEU A CA 1
ATOM 690 C C . LEU A 1 91 ? -13.259 -83.740 5.449 1.00 41.28 91 LEU A C 1
ATOM 692 O O . LEU A 1 91 ? -12.487 -82.818 5.795 1.00 41.28 91 LEU A O 1
#

Solvent-accessible surface area (backbone atoms only — not comparable to full-atom values): 6482 Å² total; per-residue (Å²): 113,88,86,86,85,87,82,63,50,84,84,37,46,70,58,29,59,78,67,64,64,86,64,82,53,64,45,75,41,71,55,96,93,38,81,76,48,76,38,92,34,80,86,52,68,67,60,52,51,52,51,49,55,67,71,51,61,89,58,70,72,76,74,74,90,75,79,71,76,79,72,79,79,77,66,78,76,75,92,78,80,75,83,89,82,81,83,90,78,88,132

Sequence (91 aa):
MVYVGKIDIEQARELAVAQGVSSIPDVRIYKDGQRVDQFLGFPGEDAVLEKISILSRGITAEIPATAQSTDSSVRPLDKNEMPKGMQKRGL

Radius of gyration: 28.25 Å; Cα contacts (8 Å, |Δi|>4): 43; chains: 1; bounding box: 30×93×30 Å

Foldseek 3Di:
DDDDDDDDCVVVVVVCVVVVPDDPPKDFDDDPNHTPDIDPYDPDDVVVVVVCVVVCPPDDDPPPPPPPDPPPPPDPPPPPDDDPDDDDDDD

pLDDT: mean 80.32, std 19.11, range [39.84, 97.31]